Protein AF-A0A9N9F1G9-F1 (afdb_monomer_lite)

Radius of gyration: 30.28 Å; chains: 1; bounding box: 73×48×76 Å

Sequence (172 aa):
MGRDPTTIRRFINKYKKTVSIENLPRSGRPPALNIIEKNALVNEVKRNRRAPLHEVVNTLQPKTAKTILYEAEICSRVAAKKKPFISERHAAARISWYEKYKEKSASYRNQVIFSDESSVEITTNKSLEMKFKSAPRKEWENLDCTHFEAVVASMPRRINAELEANGGPTKY

Structure (mmCIF, N/CA/C/O backbone):
data_AF-A0A9N9F1G9-F1
#
_entry.id   AF-A0A9N9F1G9-F1
#
loop_
_atom_site.group_PDB
_atom_site.id
_atom_site.type_symbol
_atom_site.label_atom_id
_atom_site.label_alt_id
_atom_site.label_comp_id
_atom_site.label_asym_id
_atom_site.label_entity_id
_atom_site.label_seq_id
_atom_site.pdbx_PDB_ins_code
_atom_site.Cartn_x
_atom_site.Cartn_y
_atom_site.Cartn_z
_atom_site.occupancy
_atom_site.B_iso_or_equiv
_atom_site.auth_seq_id
_atom_site.auth_comp_id
_atom_site.auth_asym_id
_atom_site.auth_atom_id
_atom_site.pdbx_PDB_model_num
ATOM 1 N N . MET A 1 1 ? 9.920 -32.527 -46.055 1.00 52.75 1 MET A N 1
ATOM 2 C CA . MET A 1 1 ? 10.453 -31.627 -45.003 1.00 52.75 1 MET A CA 1
ATOM 3 C C . MET A 1 1 ? 11.271 -30.520 -45.672 1.00 52.75 1 MET A C 1
ATOM 5 O O . MET A 1 1 ? 12.467 -30.680 -45.860 1.00 52.75 1 MET A O 1
ATOM 9 N N . GLY A 1 2 ? 10.628 -29.438 -46.122 1.00 76.56 2 GLY A N 1
ATOM 10 C CA . GLY A 1 2 ? 11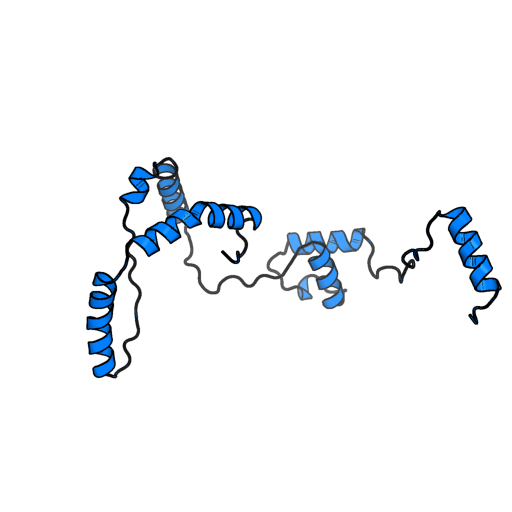.287 -28.356 -46.870 1.00 76.56 2 GLY A CA 1
ATOM 11 C C . GLY A 1 2 ? 11.916 -27.310 -45.951 1.00 76.56 2 GLY A C 1
ATOM 12 O O . GLY A 1 2 ? 11.352 -26.236 -45.776 1.00 76.56 2 GLY A O 1
ATOM 13 N N . ARG A 1 3 ? 13.049 -27.624 -45.316 1.00 80.19 3 ARG A N 1
ATOM 14 C CA . ARG A 1 3 ? 13.846 -26.627 -44.585 1.00 80.19 3 ARG A CA 1
ATOM 15 C C . ARG A 1 3 ? 15.200 -26.463 -45.243 1.00 80.19 3 ARG A C 1
ATOM 17 O O . ARG A 1 3 ? 15.820 -27.443 -45.640 1.00 80.19 3 ARG A O 1
ATOM 24 N N . ASP A 1 4 ? 15.645 -25.217 -45.324 1.00 91.31 4 ASP A N 1
ATOM 25 C CA . ASP A 1 4 ? 16.900 -24.874 -45.969 1.00 91.31 4 ASP A CA 1
ATOM 26 C C . ASP A 1 4 ? 18.104 -25.556 -45.268 1.00 91.31 4 ASP A C 1
ATOM 28 O O . ASP A 1 4 ? 18.212 -25.489 -44.032 1.00 91.31 4 ASP A O 1
ATOM 32 N N . PRO A 1 5 ? 19.029 -26.198 -46.010 1.00 91.19 5 PRO A N 1
ATOM 33 C CA . PRO A 1 5 ? 20.188 -26.891 -45.441 1.00 91.19 5 PRO A CA 1
ATOM 34 C C . PRO A 1 5 ? 21.063 -26.017 -44.532 1.00 91.19 5 PRO A C 1
ATOM 36 O O . PRO A 1 5 ? 21.660 -26.521 -43.574 1.00 91.19 5 PRO A O 1
ATOM 39 N N . THR A 1 6 ? 21.126 -24.701 -44.773 1.00 92.69 6 THR A N 1
ATOM 40 C CA . THR A 1 6 ? 21.890 -23.775 -43.920 1.00 92.69 6 THR A CA 1
ATOM 41 C C . THR A 1 6 ? 21.250 -23.625 -42.544 1.00 92.69 6 THR A C 1
ATOM 43 O O . THR A 1 6 ? 21.957 -23.548 -41.535 1.00 92.69 6 THR A O 1
ATOM 46 N N . THR A 1 7 ? 19.918 -23.671 -42.476 1.00 88.94 7 THR A N 1
ATOM 47 C CA . THR A 1 7 ? 19.168 -23.648 -41.216 1.00 88.94 7 THR A CA 1
ATOM 48 C C . THR A 1 7 ? 19.461 -24.910 -40.412 1.00 88.94 7 THR A C 1
ATOM 50 O O . THR A 1 7 ? 19.799 -24.817 -39.233 1.00 88.94 7 THR A O 1
ATOM 53 N N . ILE A 1 8 ? 19.442 -26.082 -41.055 1.00 90.31 8 ILE A N 1
ATOM 54 C CA . ILE A 1 8 ? 19.774 -27.365 -40.413 1.00 90.31 8 ILE A CA 1
ATOM 55 C C . ILE A 1 8 ? 21.200 -27.324 -39.840 1.00 90.31 8 ILE A C 1
ATOM 57 O O . ILE A 1 8 ? 21.415 -27.630 -38.665 1.00 90.31 8 ILE A O 1
ATOM 61 N N . ARG A 1 9 ? 22.174 -26.856 -40.631 1.00 92.69 9 ARG A N 1
ATOM 62 C CA . ARG A 1 9 ? 23.574 -26.733 -40.197 1.00 92.69 9 ARG A CA 1
ATOM 63 C C . ARG A 1 9 ? 23.745 -25.733 -39.044 1.00 92.69 9 ARG A C 1
ATOM 65 O O . ARG A 1 9 ? 24.510 -26.005 -38.119 1.00 92.69 9 ARG A O 1
ATOM 72 N N . ARG A 1 10 ? 23.008 -24.611 -39.047 1.00 90.81 10 ARG A N 1
ATOM 73 C CA . ARG A 1 10 ? 22.980 -23.637 -37.936 1.00 90.81 10 ARG A CA 1
ATOM 74 C C . ARG A 1 10 ? 22.489 -24.267 -36.633 1.00 90.81 10 ARG A C 1
ATOM 76 O O . ARG A 1 10 ? 23.120 -24.049 -35.603 1.00 90.81 10 ARG A O 1
ATOM 83 N N . PHE A 1 11 ? 21.421 -25.063 -36.673 1.00 91.50 11 PHE A N 1
ATOM 84 C CA . PHE A 1 11 ? 20.907 -25.756 -35.487 1.00 91.50 11 PHE A CA 1
ATOM 85 C C . PHE A 1 11 ? 21.887 -26.803 -34.947 1.00 91.50 11 PHE A C 1
ATOM 87 O O . PHE A 1 11 ? 22.148 -26.808 -33.746 1.00 91.50 11 PHE A O 1
ATOM 94 N N . ILE A 1 12 ? 22.495 -27.623 -35.816 1.00 92.75 12 ILE A N 1
ATOM 95 C CA . ILE A 1 12 ? 23.516 -28.608 -35.410 1.00 92.75 12 ILE A CA 1
ATOM 96 C C . ILE A 1 12 ? 24.704 -27.909 -34.739 1.00 92.75 12 ILE A C 1
ATOM 98 O O . ILE A 1 12 ? 25.142 -28.313 -33.664 1.00 92.75 12 ILE A O 1
ATOM 102 N N . ASN A 1 13 ? 25.211 -26.830 -35.342 1.00 92.69 13 ASN A N 1
ATOM 103 C CA . ASN A 1 13 ? 26.340 -26.080 -34.792 1.00 92.69 13 ASN A CA 1
ATOM 104 C C . ASN A 1 13 ? 25.993 -25.370 -33.477 1.00 92.69 13 ASN A C 1
ATOM 106 O O . ASN A 1 13 ? 26.837 -25.301 -32.588 1.00 92.69 13 ASN A O 1
ATOM 110 N N . LYS A 1 14 ? 24.766 -24.852 -33.340 1.00 91.56 14 LYS A N 1
ATOM 111 C CA . LYS A 1 14 ? 24.262 -24.276 -32.087 1.00 91.56 14 LYS A CA 1
ATOM 112 C C . LYS A 1 14 ? 24.230 -25.340 -30.989 1.00 91.56 14 LYS A C 1
ATOM 114 O O . LYS A 1 14 ? 24.828 -25.135 -29.940 1.00 91.56 14 LYS A O 1
ATOM 119 N N . TYR A 1 15 ? 23.638 -26.501 -31.267 1.00 93.25 15 TYR A N 1
ATOM 120 C CA . TYR A 1 15 ? 23.544 -27.596 -30.304 1.00 93.25 15 TYR A CA 1
ATOM 121 C C . TYR A 1 15 ? 24.920 -28.105 -29.854 1.00 93.25 15 TYR A C 1
ATOM 123 O O . TYR A 1 15 ? 25.152 -28.246 -28.659 1.00 93.25 15 TYR A O 1
ATOM 131 N N . LYS A 1 16 ? 25.873 -28.268 -30.782 1.00 94.00 16 LYS A N 1
ATOM 132 C CA . LYS A 1 16 ? 27.261 -28.637 -30.447 1.00 94.00 16 LYS A CA 1
ATOM 133 C C . LYS A 1 16 ? 27.966 -27.629 -29.525 1.00 94.00 16 LYS A C 1
ATOM 135 O O . 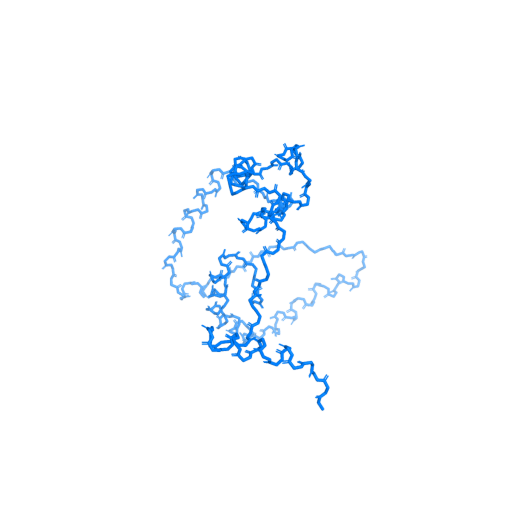LYS A 1 16 ? 28.889 -28.020 -28.825 1.00 94.00 16 LYS A O 1
ATOM 140 N N . LYS A 1 17 ? 27.572 -26.348 -29.544 1.00 91.06 17 LYS A N 1
ATOM 141 C CA . LYS A 1 17 ? 28.195 -25.277 -28.743 1.00 91.06 17 LYS A CA 1
ATOM 142 C C . LYS A 1 17 ? 27.517 -25.044 -27.395 1.00 91.06 17 LYS A C 1
ATOM 144 O O . LYS A 1 17 ? 28.210 -24.835 -26.411 1.00 91.06 17 LYS A O 1
ATOM 149 N N . THR A 1 18 ? 26.185 -25.009 -27.357 1.00 85.50 18 THR A N 1
ATOM 150 C CA . THR A 1 18 ? 25.417 -24.597 -26.167 1.00 85.50 18 THR A CA 1
ATOM 151 C C . THR A 1 18 ? 24.631 -25.736 -25.522 1.00 85.50 18 THR A C 1
ATOM 153 O O . THR A 1 18 ? 23.954 -25.493 -24.530 1.00 85.50 18 THR A O 1
ATOM 156 N N . VAL A 1 19 ? 24.658 -26.950 -26.098 1.00 90.38 19 VAL A N 1
ATOM 157 C CA . VAL A 1 19 ? 23.873 -28.135 -25.669 1.00 90.38 19 VAL A CA 1
ATOM 158 C C . VAL A 1 19 ? 22.366 -27.837 -25.564 1.00 90.38 19 VAL A C 1
ATOM 160 O O . VAL A 1 19 ? 21.595 -28.539 -24.923 1.00 90.38 19 VAL A O 1
ATOM 163 N N . SER A 1 20 ? 21.912 -26.767 -26.217 1.00 87.62 20 SER A N 1
ATOM 164 C CA . SER A 1 20 ? 20.537 -26.290 -26.145 1.00 87.62 20 SER A CA 1
ATOM 165 C C . SER A 1 20 ? 20.086 -25.775 -27.502 1.00 87.62 20 SER A C 1
ATOM 167 O O . SER A 1 20 ? 20.804 -25.043 -28.192 1.00 87.62 20 SER A O 1
ATOM 169 N N . ILE A 1 21 ? 18.884 -26.194 -27.887 1.00 85.00 21 ILE A N 1
ATOM 170 C CA . ILE A 1 21 ? 18.214 -25.803 -29.130 1.00 85.00 21 ILE A CA 1
ATOM 171 C C . ILE A 1 21 ? 17.362 -24.546 -28.898 1.00 85.00 21 ILE A C 1
ATOM 173 O O . ILE A 1 21 ? 17.094 -23.806 -29.851 1.00 85.00 21 ILE A O 1
ATOM 177 N N . GLU A 1 22 ? 17.043 -24.242 -27.637 1.00 89.25 22 GLU A N 1
ATOM 178 C CA . GLU A 1 22 ? 16.201 -23.118 -27.238 1.00 89.25 22 GLU A CA 1
ATOM 179 C C . GLU A 1 22 ? 16.793 -21.775 -27.651 1.00 89.25 22 GLU A C 1
ATOM 181 O O . GLU A 1 22 ? 18.011 -21.558 -27.667 1.00 89.25 22 GLU A O 1
ATOM 186 N N . ASN A 1 23 ? 15.929 -20.854 -28.069 1.00 86.12 23 ASN A N 1
ATOM 187 C CA . ASN A 1 23 ? 16.364 -19.521 -28.460 1.00 86.12 23 ASN A CA 1
ATOM 188 C C . ASN A 1 23 ? 16.658 -18.682 -27.221 1.00 86.12 23 ASN A C 1
ATOM 190 O O . ASN A 1 23 ? 15.794 -18.490 -26.373 1.00 86.12 23 ASN A O 1
ATOM 194 N N . LEU A 1 24 ? 17.874 -18.140 -27.159 1.00 84.69 24 LEU A N 1
ATOM 195 C CA . LEU A 1 24 ? 18.220 -17.142 -26.157 1.00 84.69 24 LEU A CA 1
ATOM 196 C C . LEU A 1 24 ? 17.382 -15.874 -26.379 1.00 84.69 24 LEU A C 1
ATOM 198 O O . LEU A 1 24 ? 17.102 -15.521 -27.537 1.00 84.69 24 LEU A O 1
ATOM 202 N N . PRO A 1 25 ? 17.013 -15.169 -25.297 1.00 86.69 25 PRO A N 1
ATOM 203 C CA . PRO A 1 25 ? 16.371 -13.873 -25.414 1.00 86.69 25 PRO A CA 1
ATOM 204 C C . PRO A 1 25 ? 17.262 -12.938 -26.234 1.00 86.69 25 PRO A C 1
ATOM 206 O O . PRO A 1 25 ? 18.487 -12.911 -26.098 1.00 86.69 25 PRO A O 1
ATOM 209 N N . ARG A 1 26 ? 16.641 -12.186 -27.141 1.00 87.62 26 ARG A N 1
ATOM 210 C CA . ARG A 1 26 ? 17.345 -11.169 -27.927 1.00 87.62 26 ARG A CA 1
ATOM 211 C C . ARG A 1 26 ? 17.686 -9.992 -27.012 1.00 87.62 26 ARG A C 1
ATOM 213 O O . ARG A 1 26 ? 16.897 -9.669 -26.132 1.00 87.62 26 ARG A O 1
ATOM 220 N N . SER A 1 27 ? 18.806 -9.314 -27.268 1.00 84.81 27 SER A N 1
ATOM 221 C CA . SER A 1 27 ? 19.294 -8.183 -26.456 1.00 84.81 27 SER A CA 1
ATOM 222 C C . SER A 1 27 ? 18.308 -7.014 -26.328 1.00 84.81 27 SER A C 1
ATOM 224 O O . SER A 1 27 ? 18.444 -6.203 -25.421 1.00 84.81 27 SER A O 1
ATOM 226 N N . GLY A 1 28 ? 17.298 -6.941 -27.201 1.00 87.94 28 GLY A N 1
ATOM 227 C CA . GLY A 1 28 ? 16.264 -5.914 -27.143 1.00 87.94 28 GLY A CA 1
ATOM 228 C C . GLY A 1 28 ? 16.804 -4.500 -27.374 1.00 87.94 28 GLY A C 1
ATOM 229 O O . GLY A 1 28 ? 17.970 -4.292 -27.708 1.00 87.94 28 GLY A O 1
ATOM 230 N N . ARG A 1 29 ? 15.920 -3.511 -27.233 1.00 87.50 29 ARG A N 1
ATOM 231 C CA . ARG A 1 29 ? 16.283 -2.090 -27.259 1.00 87.50 29 ARG A CA 1
ATOM 232 C C . ARG A 1 29 ? 16.850 -1.699 -25.887 1.00 87.50 29 ARG A C 1
ATOM 234 O O . ARG A 1 29 ? 16.238 -2.079 -24.887 1.00 87.50 29 ARG A O 1
ATOM 241 N N . PRO A 1 30 ? 17.942 -0.917 -25.810 1.00 85.44 30 PRO A N 1
ATOM 242 C CA . PRO A 1 30 ? 18.431 -0.421 -24.530 1.00 85.44 30 PRO A CA 1
ATOM 243 C C . PRO A 1 30 ? 17.348 0.408 -23.809 1.00 85.44 30 PRO A C 1
ATOM 245 O O . PRO A 1 30 ? 16.587 1.125 -24.473 1.00 85.44 30 PRO A O 1
ATOM 248 N N . PRO A 1 31 ? 17.254 0.320 -22.469 1.00 82.38 31 PRO A N 1
ATOM 249 C CA . PRO A 1 31 ? 16.305 1.105 -21.688 1.00 82.38 31 PRO A CA 1
ATOM 250 C C . PRO A 1 31 ? 16.503 2.609 -21.895 1.00 82.38 31 PRO A C 1
ATOM 252 O O . PRO A 1 31 ? 17.620 3.075 -22.092 1.00 82.38 31 PRO A O 1
ATOM 255 N N . ALA A 1 32 ? 15.417 3.375 -21.796 1.00 79.12 32 ALA A N 1
ATOM 256 C CA . ALA A 1 32 ? 15.468 4.832 -21.931 1.00 79.12 32 ALA A CA 1
ATOM 257 C C . ALA A 1 32 ? 16.209 5.537 -20.777 1.00 79.12 32 ALA A C 1
ATOM 259 O O . ALA A 1 32 ? 16.578 6.694 -20.930 1.00 79.12 32 ALA A O 1
ATOM 260 N N . LEU A 1 33 ? 16.389 4.858 -19.639 1.00 85.25 33 LEU A N 1
ATOM 261 C CA . LEU A 1 33 ? 17.031 5.386 -18.437 1.00 85.25 33 LEU A CA 1
ATOM 262 C C . LEU A 1 33 ? 18.071 4.408 -17.905 1.00 85.25 33 LEU A C 1
ATOM 264 O O . LEU A 1 33 ? 17.853 3.190 -17.920 1.00 85.25 33 LEU A O 1
ATOM 268 N N . ASN A 1 34 ? 19.160 4.954 -17.375 1.00 90.19 34 ASN A N 1
ATOM 269 C CA . ASN A 1 34 ? 20.179 4.193 -16.669 1.00 90.19 34 ASN A CA 1
ATOM 270 C C . ASN A 1 34 ? 19.702 3.811 -15.252 1.00 90.19 34 ASN A C 1
ATOM 272 O O . ASN A 1 34 ? 18.792 4.414 -14.682 1.00 90.19 34 ASN A O 1
ATOM 276 N N . ILE A 1 35 ? 20.355 2.819 -14.648 1.00 91.31 35 ILE A N 1
ATOM 277 C CA . ILE A 1 35 ? 20.110 2.341 -13.282 1.00 91.31 35 ILE A CA 1
ATOM 278 C C . ILE A 1 35 ? 20.200 3.493 -12.269 1.00 91.31 35 ILE A C 1
ATOM 280 O O . ILE A 1 35 ? 19.373 3.582 -11.365 1.00 91.31 35 ILE A O 1
ATOM 284 N N . ILE A 1 36 ? 21.158 4.409 -12.445 1.00 93.25 36 ILE A N 1
ATOM 285 C CA . ILE A 1 36 ? 21.340 5.573 -11.563 1.00 93.25 36 ILE A CA 1
ATOM 286 C C . ILE A 1 36 ? 20.106 6.482 -11.598 1.00 93.25 36 ILE A C 1
ATOM 288 O O . ILE A 1 36 ? 19.592 6.868 -10.551 1.00 93.25 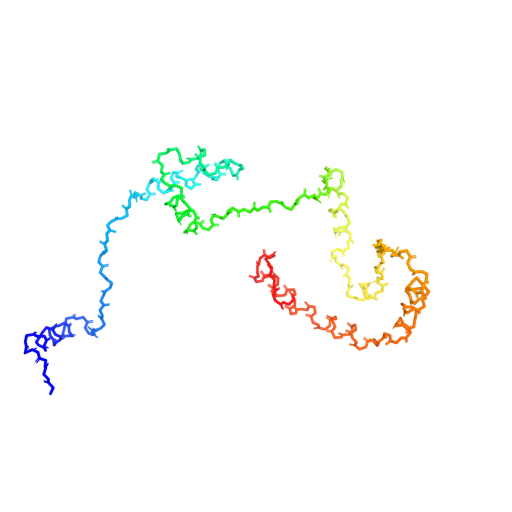36 ILE A O 1
ATOM 292 N N . GLU A 1 37 ? 19.588 6.775 -12.789 1.00 91.81 37 GLU A N 1
ATOM 293 C CA . GLU A 1 37 ? 18.417 7.638 -12.970 1.00 91.81 37 GLU A CA 1
ATOM 294 C C . GLU A 1 37 ? 17.142 6.965 -12.451 1.00 91.81 37 GLU A C 1
ATOM 296 O O . GLU A 1 37 ? 16.324 7.607 -11.791 1.00 91.81 37 GLU A O 1
ATOM 301 N N . LYS A 1 38 ? 17.001 5.647 -12.670 1.00 92.25 38 LYS A N 1
ATOM 302 C CA . LYS A 1 38 ? 15.919 4.850 -12.072 1.00 92.25 38 LYS A CA 1
ATOM 303 C C . LYS A 1 38 ? 15.947 4.941 -10.543 1.00 92.25 38 LYS A C 1
ATOM 305 O O . LYS A 1 38 ? 14.916 5.197 -9.925 1.00 92.25 38 LYS A O 1
ATOM 310 N N . ASN A 1 39 ? 17.120 4.776 -9.933 1.00 93.56 39 ASN A N 1
ATOM 311 C CA . ASN A 1 39 ? 17.279 4.852 -8.481 1.00 93.56 39 ASN A CA 1
ATOM 312 C C . ASN A 1 39 ? 17.014 6.263 -7.943 1.00 93.56 39 ASN A C 1
ATOM 314 O O . ASN A 1 39 ? 16.385 6.405 -6.894 1.00 93.56 39 ASN A O 1
ATOM 318 N N . ALA A 1 40 ? 17.443 7.301 -8.664 1.00 92.88 40 ALA A N 1
ATOM 319 C CA . ALA A 1 40 ? 17.148 8.687 -8.314 1.00 92.88 40 ALA A CA 1
ATOM 320 C C . ALA A 1 40 ? 15.632 8.938 -8.280 1.00 92.88 40 ALA A C 1
ATOM 322 O O . ALA A 1 40 ? 15.127 9.463 -7.288 1.00 92.88 40 ALA A O 1
ATOM 323 N N . LEU A 1 41 ? 14.898 8.465 -9.294 1.00 92.25 41 LEU A N 1
ATOM 324 C CA . LEU A 1 41 ? 13.436 8.542 -9.335 1.00 92.25 41 LEU A CA 1
ATOM 325 C C . LEU A 1 41 ? 12.785 7.813 -8.148 1.00 92.25 41 LEU A C 1
ATOM 327 O O . LEU A 1 41 ? 11.911 8.366 -7.480 1.00 92.25 41 LEU A O 1
ATOM 331 N N . VAL A 1 42 ? 13.212 6.581 -7.864 1.00 93.38 42 VAL A N 1
ATOM 332 C CA . VAL A 1 42 ? 12.678 5.789 -6.743 1.00 93.38 42 VAL A CA 1
ATOM 333 C C . VAL A 1 42 ? 12.907 6.499 -5.406 1.00 93.38 42 VAL A C 1
ATOM 335 O O . VAL A 1 42 ? 11.998 6.560 -4.578 1.00 93.38 42 VAL A O 1
ATOM 338 N N . ASN A 1 43 ? 14.095 7.064 -5.193 1.00 93.12 43 ASN A N 1
ATOM 339 C CA . ASN A 1 43 ? 14.423 7.788 -3.967 1.00 93.12 43 ASN A CA 1
ATOM 340 C C . ASN A 1 43 ? 13.621 9.087 -3.829 1.00 93.12 43 ASN A C 1
ATOM 342 O O . ASN A 1 43 ? 13.159 9.401 -2.731 1.00 93.12 43 ASN A O 1
ATOM 346 N N . GLU A 1 44 ? 13.404 9.804 -4.931 1.00 92.00 44 GLU A N 1
ATOM 347 C CA . GLU A 1 44 ? 12.595 11.022 -4.944 1.00 92.00 44 GLU A CA 1
ATOM 348 C C . GLU A 1 44 ? 11.138 10.732 -4.567 1.00 92.00 44 GLU A C 1
ATOM 350 O O . GLU A 1 44 ? 10.581 11.368 -3.671 1.00 92.00 44 GLU A O 1
ATOM 355 N N . VAL A 1 45 ? 10.541 9.696 -5.164 1.00 92.06 45 VAL A N 1
ATOM 356 C CA . VAL A 1 45 ? 9.173 9.262 -4.837 1.00 92.06 45 VAL A CA 1
ATOM 357 C C . VAL A 1 45 ? 9.068 8.775 -3.391 1.00 92.06 45 VAL A C 1
ATOM 359 O O . VAL A 1 45 ? 8.067 9.040 -2.725 1.00 92.06 45 VAL A O 1
ATOM 362 N N . LYS A 1 46 ? 10.091 8.088 -2.866 1.00 91.00 46 LYS A N 1
ATOM 363 C CA . LYS A 1 46 ? 10.117 7.665 -1.456 1.00 91.00 46 LYS A CA 1
ATOM 364 C C . LYS A 1 46 ? 10.159 8.857 -0.498 1.00 91.00 46 LYS A C 1
ATOM 366 O O . LYS A 1 46 ? 9.471 8.816 0.522 1.00 91.00 46 LYS A O 1
ATOM 371 N N . ARG A 1 47 ? 10.909 9.914 -0.830 1.00 91.56 47 ARG A N 1
ATOM 372 C CA . ARG A 1 47 ? 10.955 11.160 -0.048 1.00 91.56 47 ARG A CA 1
ATOM 373 C C . ARG A 1 47 ? 9.613 11.893 -0.097 1.00 91.56 47 ARG A C 1
ATOM 375 O O . ARG A 1 47 ? 9.088 12.290 0.938 1.00 91.56 47 ARG A O 1
ATOM 382 N N . ASN A 1 48 ? 9.020 11.981 -1.287 1.00 88.50 48 ASN A N 1
ATOM 383 C CA . ASN A 1 48 ? 7.802 12.738 -1.566 1.00 88.50 48 ASN A CA 1
ATOM 384 C C . ASN A 1 48 ? 6.588 11.829 -1.821 1.00 88.50 48 ASN A C 1
ATOM 386 O O . ASN A 1 48 ? 5.842 12.010 -2.781 1.00 88.50 48 ASN A O 1
ATOM 390 N N . ARG A 1 49 ? 6.334 10.860 -0.928 1.00 86.88 49 ARG A N 1
ATOM 391 C CA . ARG A 1 49 ? 5.326 9.789 -1.127 1.00 86.88 49 ARG A CA 1
ATOM 392 C C . ARG A 1 49 ? 3.887 10.275 -1.371 1.00 86.88 49 ARG A C 1
ATOM 394 O O . ARG A 1 49 ? 3.042 9.496 -1.804 1.00 86.88 49 ARG A O 1
ATOM 401 N N . ARG A 1 50 ? 3.571 11.523 -1.014 1.00 86.06 50 ARG A N 1
ATOM 402 C CA . ARG A 1 50 ? 2.232 12.118 -1.177 1.00 86.06 50 ARG A CA 1
ATOM 403 C C . ARG A 1 50 ? 2.125 13.055 -2.379 1.00 86.06 50 ARG A C 1
ATOM 405 O O . ARG A 1 50 ? 1.007 13.450 -2.696 1.00 86.06 50 ARG A O 1
ATOM 412 N N . ALA A 1 51 ? 3.244 13.408 -3.008 1.00 86.94 51 ALA A N 1
ATOM 413 C CA . ALA A 1 51 ? 3.236 14.255 -4.187 1.00 86.94 51 ALA A CA 1
ATOM 414 C C . ALA A 1 51 ? 2.614 13.494 -5.370 1.00 86.94 51 ALA A C 1
ATOM 416 O O . ALA A 1 51 ? 2.821 12.280 -5.512 1.00 86.94 51 ALA A O 1
ATOM 417 N N . PRO A 1 52 ? 1.823 14.165 -6.218 1.00 88.06 52 PRO A N 1
ATOM 418 C CA . PRO A 1 52 ? 1.326 13.556 -7.435 1.00 88.06 52 PRO A CA 1
ATOM 419 C C . PRO A 1 52 ? 2.492 13.270 -8.387 1.00 88.06 52 PRO A C 1
ATOM 421 O O . PRO A 1 52 ? 3.452 14.028 -8.487 1.00 88.06 52 PRO A O 1
ATOM 424 N N . LEU A 1 53 ? 2.393 12.167 -9.134 1.00 88.12 53 LEU A N 1
ATOM 425 C CA . LEU A 1 53 ? 3.495 11.683 -9.969 1.00 88.12 53 LEU A CA 1
ATOM 426 C C . LEU A 1 53 ? 4.022 12.743 -10.949 1.00 88.12 53 LEU A C 1
ATOM 428 O O . LEU A 1 53 ? 5.226 12.828 -11.145 1.00 88.12 53 LEU A O 1
ATOM 432 N N . HIS A 1 54 ? 3.142 13.551 -11.544 1.00 86.62 54 HIS A N 1
ATOM 433 C CA . HIS A 1 54 ? 3.536 14.557 -12.532 1.00 86.62 54 HIS A CA 1
ATOM 434 C C . HIS A 1 54 ? 4.434 15.667 -11.960 1.00 86.62 54 HIS A C 1
ATOM 436 O O . HIS A 1 54 ? 5.217 16.220 -12.717 1.00 86.62 54 HIS A O 1
ATOM 442 N N . GLU A 1 55 ? 4.374 15.951 -10.654 1.00 87.12 55 GLU A N 1
ATOM 443 C CA . GLU A 1 55 ? 5.290 16.897 -9.993 1.00 87.12 55 GLU A CA 1
ATOM 444 C C . GLU A 1 55 ? 6.676 16.283 -9.753 1.00 87.12 55 GLU A C 1
ATOM 446 O O . GLU A 1 55 ? 7.681 16.987 -9.714 1.00 87.12 55 GLU A O 1
ATOM 451 N N . VAL A 1 56 ? 6.740 14.955 -9.601 1.00 85.62 56 VAL A N 1
ATOM 452 C CA . VAL A 1 56 ? 7.993 14.227 -9.353 1.00 85.62 56 VAL A CA 1
ATOM 453 C C . VAL A 1 56 ? 8.746 13.946 -10.654 1.00 85.62 56 VAL A C 1
ATOM 455 O O . VAL A 1 56 ? 9.975 13.957 -10.682 1.00 85.62 56 VAL A O 1
ATOM 458 N N . VAL A 1 57 ? 8.025 13.701 -11.751 1.00 85.31 57 VAL A N 1
ATOM 459 C CA . VAL A 1 57 ? 8.607 13.446 -13.075 1.00 85.31 57 VAL A CA 1
ATOM 460 C C . VAL A 1 57 ? 8.331 14.586 -14.045 1.00 85.31 57 VAL A C 1
ATOM 462 O O . VAL A 1 57 ? 7.555 14.445 -14.983 1.00 85.31 57 VAL A O 1
ATOM 465 N N . ASN A 1 58 ? 9.038 15.701 -13.846 1.00 76.06 58 ASN A N 1
ATOM 466 C CA . ASN A 1 58 ? 8.967 16.865 -14.737 1.00 76.06 58 ASN A CA 1
ATOM 467 C C . ASN A 1 58 ? 9.551 16.593 -16.136 1.00 76.06 58 ASN A C 1
ATOM 469 O O . ASN A 1 58 ? 9.100 17.170 -17.119 1.00 76.06 58 ASN A O 1
ATOM 473 N N . THR A 1 59 ? 10.555 15.719 -16.243 1.00 78.81 59 THR A N 1
ATOM 474 C CA . THR A 1 59 ? 11.286 15.458 -17.498 1.00 78.81 59 THR A CA 1
ATOM 475 C C . THR A 1 59 ? 10.877 14.160 -18.193 1.00 78.81 59 THR A C 1
ATOM 477 O O . THR A 1 59 ? 11.222 13.942 -19.354 1.00 78.81 59 THR A O 1
ATOM 480 N N . LEU A 1 60 ? 10.147 13.279 -17.502 1.00 84.94 60 LEU A N 1
ATOM 481 C CA . LEU A 1 60 ? 9.829 11.937 -17.981 1.00 84.94 60 LEU A CA 1
ATOM 482 C C . LEU A 1 60 ? 8.356 11.791 -18.321 1.00 84.94 60 LEU A C 1
ATOM 484 O O . LEU A 1 60 ? 7.472 12.273 -17.620 1.00 84.94 60 LEU A O 1
ATOM 488 N N . GLN A 1 61 ? 8.088 11.014 -19.368 1.00 89.00 61 GLN A N 1
ATOM 489 C CA . GLN A 1 61 ? 6.727 10.613 -19.690 1.00 89.00 61 GLN A CA 1
ATOM 490 C C . GLN A 1 61 ? 6.129 9.818 -18.512 1.00 89.00 61 GLN A C 1
ATOM 492 O O . GLN A 1 61 ? 6.735 8.826 -18.085 1.00 89.00 61 GLN A O 1
ATOM 497 N N . PRO A 1 62 ? 4.925 10.171 -18.014 1.00 88.12 62 PRO A N 1
ATOM 498 C CA . PRO A 1 62 ? 4.340 9.545 -16.825 1.00 88.12 62 PRO A CA 1
ATOM 499 C C . PRO A 1 62 ? 4.223 8.020 -16.916 1.00 88.12 62 PRO A C 1
ATOM 501 O O . PRO A 1 62 ? 4.317 7.320 -15.910 1.00 88.12 62 PRO A O 1
ATOM 504 N N . LYS A 1 63 ? 4.036 7.485 -18.129 1.00 90.50 63 LYS A N 1
ATOM 505 C CA . LYS A 1 63 ? 3.964 6.040 -18.380 1.00 90.50 63 LYS A CA 1
ATOM 506 C C . LYS A 1 63 ? 5.284 5.336 -18.054 1.00 90.50 63 LYS A C 1
ATOM 508 O O . LYS A 1 63 ? 5.266 4.329 -17.357 1.00 90.50 63 LYS A O 1
ATOM 513 N N . THR A 1 64 ? 6.409 5.888 -18.508 1.00 90.50 64 THR A N 1
ATOM 514 C CA . THR A 1 64 ? 7.752 5.347 -18.242 1.00 90.50 64 THR A CA 1
ATOM 515 C C . THR A 1 64 ? 8.053 5.363 -16.748 1.00 90.50 64 THR A C 1
ATOM 517 O O . THR A 1 64 ? 8.515 4.365 -16.199 1.00 90.50 64 THR A O 1
ATOM 520 N N . ALA A 1 65 ? 7.716 6.469 -16.080 1.00 91.00 65 ALA A N 1
ATOM 521 C CA . ALA A 1 65 ? 7.872 6.606 -14.638 1.00 91.00 65 ALA A CA 1
ATOM 522 C C . ALA A 1 65 ? 7.056 5.557 -13.869 1.00 91.00 65 ALA A C 1
ATOM 524 O O . ALA A 1 65 ? 7.591 4.891 -12.988 1.00 91.00 65 ALA A O 1
ATOM 525 N N . LYS A 1 66 ? 5.784 5.345 -14.240 1.00 91.75 66 LYS A N 1
ATOM 526 C CA . LYS A 1 66 ? 4.941 4.306 -13.628 1.00 91.75 66 LYS A CA 1
ATOM 527 C C . LYS A 1 66 ? 5.539 2.914 -13.775 1.00 91.75 66 LYS A C 1
ATOM 529 O O . LYS A 1 66 ? 5.575 2.195 -12.788 1.00 91.75 66 LYS A O 1
ATOM 534 N N . THR A 1 67 ? 6.007 2.534 -14.964 1.00 91.81 67 THR A N 1
ATOM 535 C CA . THR A 1 67 ? 6.612 1.208 -15.176 1.00 91.81 67 THR A CA 1
ATOM 536 C C . THR A 1 67 ? 7.796 0.981 -14.239 1.00 91.81 67 THR A C 1
ATOM 538 O O . THR A 1 67 ? 7.844 -0.044 -13.571 1.00 91.81 67 THR A O 1
ATOM 541 N N . ILE A 1 68 ? 8.698 1.959 -14.123 1.00 92.00 68 ILE A N 1
ATOM 542 C CA . ILE A 1 68 ? 9.872 1.869 -13.238 1.00 92.00 68 ILE A CA 1
ATOM 543 C C . ILE A 1 68 ? 9.455 1.779 -11.767 1.00 92.00 68 ILE A C 1
ATOM 545 O O . ILE A 1 68 ? 10.036 1.014 -11.004 1.00 92.00 68 ILE A O 1
ATOM 549 N N . LEU A 1 69 ? 8.436 2.538 -11.362 1.00 92.50 69 LEU A N 1
ATOM 550 C CA . LEU A 1 69 ? 7.925 2.484 -9.995 1.00 92.50 69 LEU A CA 1
ATOM 551 C C . LEU A 1 69 ? 7.237 1.149 -9.692 1.00 92.50 69 LEU A C 1
ATOM 553 O O . LEU A 1 69 ? 7.445 0.615 -8.610 1.00 92.50 69 LEU A O 1
ATOM 557 N N . TYR A 1 70 ? 6.497 0.571 -10.642 1.00 92.62 70 TYR A N 1
ATOM 558 C CA . TYR A 1 70 ? 5.917 -0.766 -10.499 1.00 92.62 70 TYR A CA 1
ATOM 559 C C . TYR A 1 70 ? 6.985 -1.864 -10.433 1.00 92.62 70 TYR A C 1
ATOM 561 O O . TYR A 1 70 ? 6.857 -2.759 -9.604 1.00 92.62 70 TYR A O 1
ATOM 569 N N . GLU A 1 71 ? 8.048 -1.777 -11.242 1.00 91.44 71 GLU A N 1
ATOM 570 C CA . GLU A 1 71 ? 9.228 -2.658 -11.141 1.00 91.44 71 GLU A CA 1
ATOM 571 C C . GLU A 1 71 ? 9.879 -2.577 -9.748 1.00 91.44 71 GLU A C 1
ATOM 573 O O . GLU A 1 71 ? 10.418 -3.565 -9.263 1.00 91.44 71 GLU A O 1
ATOM 578 N N . ALA A 1 72 ? 9.801 -1.413 -9.095 1.00 91.12 72 ALA A N 1
ATOM 579 C CA . ALA A 1 72 ? 10.276 -1.180 -7.732 1.00 91.12 72 ALA A CA 1
ATOM 580 C C . ALA A 1 72 ? 9.207 -1.424 -6.644 1.00 91.12 72 ALA A C 1
ATOM 582 O O . ALA A 1 72 ? 9.401 -1.001 -5.504 1.00 91.12 72 ALA A O 1
ATOM 583 N N . GLU A 1 73 ? 8.075 -2.049 -6.987 1.00 91.69 73 GLU A N 1
ATOM 584 C CA . GLU A 1 73 ? 6.941 -2.343 -6.091 1.00 91.69 73 GLU A CA 1
ATOM 585 C C . GLU A 1 73 ? 6.277 -1.104 -5.449 1.00 91.69 73 GLU A C 1
ATOM 587 O O . GLU A 1 73 ? 5.575 -1.183 -4.436 1.00 91.69 73 GLU A O 1
ATOM 592 N N . ILE A 1 74 ? 6.445 0.072 -6.057 1.00 89.94 74 ILE A N 1
ATOM 593 C CA . ILE A 1 74 ? 5.832 1.331 -5.628 1.00 89.94 74 ILE A CA 1
ATOM 594 C C . ILE A 1 74 ? 4.567 1.588 -6.446 1.00 89.94 74 ILE A C 1
ATOM 596 O O . ILE A 1 74 ? 4.598 2.059 -7.583 1.00 89.94 74 ILE A O 1
ATOM 600 N N . CYS A 1 75 ? 3.422 1.344 -5.813 1.00 87.31 75 CYS A N 1
ATOM 601 C CA . CYS A 1 75 ? 2.102 1.586 -6.388 1.00 87.31 75 CYS A CA 1
ATOM 602 C C . CYS A 1 75 ? 1.418 2.785 -5.720 1.00 87.31 75 CYS A C 1
ATOM 604 O O . CYS A 1 75 ? 1.473 2.951 -4.499 1.00 87.31 75 CYS A O 1
ATOM 606 N N . SER A 1 76 ? 0.674 3.575 -6.498 1.00 81.19 76 SER A N 1
ATOM 607 C CA . SER A 1 76 ? -0.246 4.567 -5.934 1.00 81.19 76 SER A CA 1
ATOM 608 C C . SER A 1 76 ? -1.362 3.862 -5.160 1.00 81.19 76 SER A C 1
ATOM 610 O O . SER A 1 76 ? -2.005 2.960 -5.699 1.00 81.19 76 SER A O 1
ATOM 612 N N . ARG A 1 77 ? -1.638 4.295 -3.926 1.00 76.50 77 ARG A N 1
ATOM 613 C CA . ARG A 1 77 ? -2.779 3.814 -3.133 1.00 76.50 77 ARG A CA 1
ATOM 614 C C . ARG A 1 77 ? -3.715 4.972 -2.816 1.00 76.50 77 ARG A C 1
ATOM 616 O O . ARG A 1 77 ? -3.266 6.041 -2.411 1.00 76.50 77 ARG A O 1
ATOM 623 N N . VAL A 1 78 ? -5.016 4.744 -2.966 1.00 72.94 78 VAL A N 1
ATOM 624 C CA . VAL A 1 78 ? -6.036 5.685 -2.494 1.00 72.94 78 VAL A CA 1
ATOM 625 C C . VAL A 1 78 ? -6.208 5.464 -0.994 1.00 72.94 78 VAL A C 1
ATOM 627 O O . VAL A 1 78 ? -6.543 4.362 -0.561 1.00 72.94 78 VAL A O 1
ATOM 630 N N . ALA A 1 79 ? -5.956 6.493 -0.186 1.00 65.88 79 ALA A N 1
ATOM 631 C CA . ALA A 1 79 ? -6.262 6.431 1.238 1.00 65.88 79 ALA A CA 1
ATOM 632 C C . ALA A 1 79 ? -7.784 6.306 1.428 1.00 65.88 79 ALA A C 1
ATOM 634 O O . ALA A 1 79 ? -8.553 7.018 0.779 1.00 65.88 79 ALA A O 1
ATOM 635 N N . ALA A 1 80 ? -8.224 5.405 2.312 1.00 65.12 80 ALA A N 1
ATOM 636 C CA . ALA A 1 80 ? -9.640 5.259 2.644 1.00 65.12 80 ALA A CA 1
ATOM 637 C C . ALA A 1 80 ? -10.217 6.617 3.083 1.00 65.12 80 ALA A C 1
ATOM 639 O O . ALA A 1 80 ? -9.646 7.280 3.949 1.00 65.12 80 ALA A O 1
ATOM 640 N N . LYS A 1 81 ? -11.336 7.028 2.467 1.00 64.25 81 LYS A N 1
ATOM 641 C CA . LYS A 1 81 ? -11.816 8.420 2.477 1.00 64.25 81 LYS A CA 1
ATOM 642 C C . LYS A 1 81 ? -12.045 9.012 3.874 1.00 64.25 81 LYS A C 1
ATOM 644 O O . LYS A 1 81 ? -11.913 10.223 4.008 1.00 64.25 81 LYS A O 1
ATOM 649 N N . LYS A 1 82 ? -12.387 8.213 4.894 1.00 67.25 82 LYS A N 1
ATOM 650 C CA . LYS A 1 82 ? -12.666 8.702 6.259 1.00 67.25 82 LYS A CA 1
ATOM 651 C C . LYS A 1 82 ? -12.372 7.636 7.321 1.00 67.25 82 LYS A C 1
ATOM 653 O O . LYS A 1 82 ? -13.273 6.924 7.747 1.00 67.25 82 LYS A O 1
ATOM 658 N N . LYS A 1 83 ? -11.116 7.513 7.757 1.00 75.50 83 LYS A N 1
ATOM 659 C CA . LYS A 1 83 ? -10.821 6.875 9.053 1.00 75.50 83 LYS A CA 1
ATOM 660 C C . LYS A 1 83 ? -10.867 7.957 10.138 1.00 75.50 83 LYS A C 1
ATOM 662 O O . LYS A 1 83 ? -10.349 9.045 9.880 1.00 75.50 83 LYS A O 1
ATOM 667 N N . PRO A 1 84 ? -11.466 7.703 11.314 1.00 82.81 84 PRO A N 1
ATOM 668 C CA . PRO A 1 84 ? -11.404 8.657 12.414 1.00 82.81 84 PRO A CA 1
ATOM 669 C C . PRO A 1 84 ? -9.941 8.915 12.788 1.00 82.81 84 PRO A C 1
ATOM 671 O O . PRO A 1 84 ? -9.121 7.991 12.790 1.00 82.81 84 PRO A O 1
ATOM 674 N N . PHE A 1 85 ? -9.609 10.176 13.068 1.00 87.44 85 PHE A N 1
ATOM 675 C CA . PHE A 1 85 ? -8.266 10.558 13.491 1.00 87.44 85 PHE A CA 1
ATOM 676 C C . PHE A 1 85 ? -7.939 9.888 14.831 1.00 87.44 85 PHE A C 1
ATOM 678 O O . PHE A 1 85 ? -8.637 10.085 15.825 1.00 87.44 85 PHE A O 1
ATOM 685 N N . ILE A 1 86 ? -6.882 9.078 14.854 1.00 90.75 86 ILE A N 1
ATOM 686 C CA . ILE A 1 86 ? -6.401 8.429 16.074 1.00 90.75 86 ILE A CA 1
ATOM 687 C C . ILE A 1 86 ? -5.409 9.389 16.722 1.00 90.75 86 I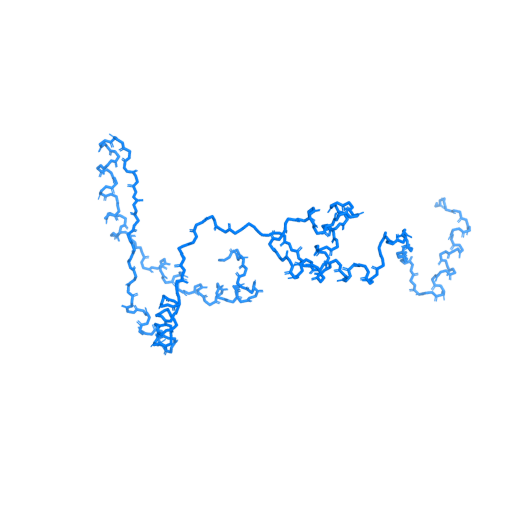LE A C 1
ATOM 689 O O . ILE A 1 86 ? -4.263 9.486 16.290 1.00 90.75 86 ILE A O 1
ATOM 693 N N . SER A 1 87 ? -5.863 10.108 17.747 1.00 94.81 87 SER A N 1
ATOM 694 C CA . SER A 1 87 ? -4.974 10.901 18.596 1.00 94.81 87 SER A CA 1
ATOM 695 C C . SER A 1 87 ? -3.996 9.998 19.351 1.00 94.81 87 SER A C 1
ATOM 697 O O . SER A 1 87 ? -4.243 8.804 19.540 1.00 94.81 87 SER A O 1
ATOM 699 N N . GLU A 1 88 ? -2.906 10.578 19.842 1.00 95.81 88 GLU A N 1
ATOM 700 C CA . GLU A 1 88 ? -1.911 9.869 20.651 1.00 95.81 88 GLU A CA 1
ATOM 701 C C . GLU A 1 88 ? -2.543 9.189 21.876 1.00 95.81 88 GLU A C 1
ATOM 703 O O . GLU A 1 88 ? -2.278 8.020 22.155 1.00 95.81 88 GLU A O 1
ATOM 708 N N . ARG A 1 89 ? -3.504 9.865 22.521 1.00 96.69 89 ARG A N 1
ATOM 709 C CA . ARG A 1 89 ? -4.310 9.294 23.608 1.00 96.69 89 ARG A CA 1
ATOM 710 C C . ARG A 1 89 ? -5.064 8.033 23.172 1.00 96.69 89 ARG A C 1
ATOM 712 O O . ARG A 1 89 ? -5.079 7.047 23.906 1.00 96.69 89 ARG A O 1
ATOM 719 N N . HIS A 1 90 ? -5.709 8.048 22.002 1.00 95.31 90 HIS A N 1
ATOM 720 C CA . HIS A 1 90 ? -6.427 6.876 21.492 1.00 95.31 90 HIS A CA 1
ATOM 721 C C . HIS A 1 90 ? -5.474 5.738 21.115 1.00 95.31 90 HIS A C 1
ATOM 723 O O . HIS A 1 90 ? -5.793 4.578 21.366 1.00 95.31 90 HIS A O 1
ATOM 729 N N . ALA A 1 91 ? -4.310 6.051 20.540 1.00 94.44 91 ALA A N 1
ATOM 730 C CA . ALA A 1 91 ? -3.289 5.057 20.223 1.00 94.44 91 ALA A CA 1
ATOM 731 C C . ALA A 1 91 ? -2.772 4.368 21.495 1.00 94.44 91 ALA A C 1
ATOM 733 O O . ALA A 1 91 ? -2.784 3.140 21.567 1.00 94.44 91 ALA A O 1
ATOM 734 N N . ALA A 1 92 ? -2.426 5.145 22.525 1.00 94.88 92 ALA A N 1
ATOM 735 C CA . ALA A 1 92 ? -1.981 4.620 23.813 1.00 94.88 92 ALA A CA 1
ATOM 736 C C . ALA A 1 92 ? -3.045 3.728 24.474 1.00 94.88 92 ALA A C 1
ATOM 738 O O . ALA A 1 92 ? -2.726 2.639 24.944 1.00 94.88 92 ALA A O 1
ATOM 739 N N . ALA A 1 93 ? -4.318 4.138 24.448 1.00 94.69 93 ALA A N 1
ATOM 740 C CA . ALA A 1 93 ? -5.422 3.336 24.983 1.00 94.69 93 ALA A CA 1
ATOM 741 C C . ALA A 1 93 ? -5.627 2.012 24.223 1.00 94.69 93 ALA A C 1
ATOM 743 O O . ALA A 1 93 ? -5.954 0.991 24.823 1.00 94.69 93 ALA A O 1
ATOM 744 N N . ARG A 1 94 ? -5.424 2.007 22.900 1.00 95.88 94 ARG A N 1
ATOM 745 C CA . ARG A 1 94 ? -5.485 0.779 22.094 1.00 95.88 94 ARG A CA 1
ATOM 746 C C . ARG A 1 94 ? -4.330 -0.164 22.415 1.00 95.88 94 ARG A C 1
ATOM 748 O O . ARG A 1 94 ? -4.563 -1.362 22.545 1.00 95.88 94 ARG A O 1
ATOM 755 N N . ILE A 1 95 ? -3.116 0.368 22.570 1.00 94.94 95 ILE A N 1
ATOM 756 C CA . ILE A 1 95 ? -1.934 -0.420 22.941 1.00 94.94 95 ILE A CA 1
ATOM 757 C C . ILE A 1 95 ? -2.112 -1.009 24.341 1.00 94.94 95 ILE A C 1
ATOM 759 O O . ILE A 1 95 ? -1.925 -2.207 24.516 1.00 94.94 95 ILE A O 1
ATOM 763 N N . SER A 1 96 ? -2.540 -0.214 25.325 1.00 95.12 96 SER A N 1
ATOM 764 C CA . SER A 1 96 ? -2.746 -0.710 26.691 1.00 95.12 96 SER A CA 1
ATOM 765 C C . SER A 1 96 ? -3.840 -1.777 26.767 1.00 95.12 96 SER A C 1
ATOM 767 O O . SER A 1 96 ? -3.689 -2.763 27.488 1.00 95.12 96 SER A O 1
ATOM 769 N N . TRP A 1 97 ? -4.918 -1.627 25.989 1.00 92.00 97 TRP A N 1
ATOM 770 C CA . TRP A 1 97 ? -5.940 -2.661 25.854 1.00 92.00 97 TRP A CA 1
ATOM 771 C C . TRP A 1 97 ? -5.360 -3.936 25.231 1.00 92.00 97 TRP A C 1
ATOM 773 O O . TRP A 1 97 ? -5.535 -5.016 25.789 1.00 92.00 97 TRP A O 1
ATOM 783 N N . TYR A 1 98 ? -4.620 -3.824 24.123 1.00 92.25 98 TYR A N 1
ATOM 784 C CA . TYR A 1 98 ? -3.982 -4.973 23.478 1.00 92.25 98 TYR A CA 1
ATOM 785 C C . TYR A 1 98 ? -3.041 -5.709 24.438 1.00 92.25 98 TYR A C 1
ATOM 787 O O . TYR A 1 98 ? -3.210 -6.905 24.652 1.00 92.25 98 TYR A O 1
ATOM 795 N N . GLU A 1 99 ? -2.118 -4.996 25.082 1.00 92.81 99 GLU A N 1
ATOM 796 C CA . GLU A 1 99 ? -1.166 -5.565 26.041 1.00 92.81 99 GLU A CA 1
ATOM 797 C C . GLU A 1 99 ? -1.867 -6.303 27.188 1.00 92.81 99 GLU A C 1
ATOM 799 O O . GLU A 1 99 ? -1.464 -7.403 27.564 1.00 92.81 99 GLU A O 1
ATOM 804 N N . LYS A 1 100 ? -2.981 -5.757 27.689 1.00 92.38 100 LYS A N 1
ATOM 805 C CA . LYS A 1 100 ? -3.781 -6.378 28.754 1.00 92.38 100 LYS A CA 1
ATOM 806 C C . LYS A 1 100 ? -4.425 -7.708 28.342 1.00 92.38 100 LYS A C 1
ATOM 808 O O . LYS A 1 100 ? -4.641 -8.571 29.199 1.00 92.38 100 LYS A O 1
ATOM 813 N N . TYR A 1 101 ? -4.783 -7.868 27.068 1.00 88.31 101 TYR A N 1
ATOM 814 C CA . TYR A 1 101 ? -5.570 -9.013 26.595 1.00 88.31 101 TYR A CA 1
ATOM 815 C C . TYR A 1 101 ? -4.829 -9.944 25.615 1.00 88.31 101 TYR A C 1
ATOM 817 O O . TYR A 1 101 ? -5.359 -11.011 25.293 1.00 88.31 101 TYR A O 1
ATOM 825 N N . LYS A 1 102 ? -3.602 -9.611 25.182 1.00 89.06 102 LYS A N 1
ATOM 826 C CA . LYS A 1 102 ? -2.831 -10.402 24.201 1.00 89.06 102 LYS A CA 1
ATOM 827 C C . LYS A 1 102 ? -2.579 -11.844 24.663 1.00 89.06 102 LYS A C 1
ATOM 829 O O . LYS A 1 102 ? -2.732 -12.766 23.867 1.00 89.06 102 LYS A O 1
ATOM 834 N N . GLU A 1 103 ? -2.299 -12.046 25.954 1.00 90.94 103 GLU A N 1
ATOM 835 C CA . GLU A 1 103 ? -1.971 -13.358 26.550 1.00 90.94 103 GLU A CA 1
ATOM 836 C C . GLU A 1 103 ? -3.199 -14.124 27.068 1.00 90.94 103 GLU A C 1
ATOM 838 O O . GLU A 1 103 ? -3.073 -15.163 27.716 1.00 90.94 103 GLU A O 1
ATOM 843 N N . LYS A 1 104 ? -4.418 -13.628 26.821 1.00 88.12 104 LYS A N 1
ATOM 844 C CA . LYS A 1 104 ? -5.625 -14.325 27.277 1.00 88.12 104 LYS A CA 1
ATOM 845 C C . LYS A 1 104 ? -5.817 -15.645 26.539 1.00 88.12 104 LYS A C 1
ATOM 847 O O . LYS A 1 104 ? -5.684 -15.716 25.317 1.00 88.12 104 LYS A O 1
ATOM 852 N N . SER A 1 105 ? -6.188 -16.669 27.305 1.00 88.00 105 SER A N 1
ATOM 853 C CA . SER A 1 105 ? -6.401 -18.027 26.813 1.00 88.00 105 SER A CA 1
ATOM 854 C C . SER A 1 105 ? -7.614 -18.129 25.883 1.00 88.00 105 SER A C 1
ATOM 856 O O . SER A 1 105 ? -8.524 -17.297 25.913 1.00 88.00 105 SER A O 1
ATOM 858 N N . ALA A 1 106 ? -7.656 -19.197 25.084 1.00 82.25 106 ALA A N 1
ATOM 859 C CA . ALA A 1 106 ? -8.805 -19.504 24.233 1.00 82.25 106 ALA A CA 1
ATOM 860 C C . ALA A 1 106 ? -10.105 -19.652 25.045 1.00 82.25 106 ALA A C 1
ATOM 862 O O . ALA A 1 106 ? -11.139 -19.143 24.632 1.00 82.25 106 ALA A O 1
ATOM 863 N N . SER A 1 107 ? -10.035 -20.251 26.241 1.00 86.25 107 SER A N 1
ATOM 864 C CA . SER A 1 107 ? -11.188 -20.374 27.147 1.00 86.25 107 SER A CA 1
ATOM 865 C C . SER A 1 107 ? -11.762 -19.008 27.541 1.00 86.25 107 SER A C 1
ATOM 867 O O . SER A 1 107 ? -12.969 -18.807 27.467 1.00 86.25 107 SER A O 1
ATOM 869 N N . TYR A 1 108 ? -10.900 -18.029 27.851 1.00 86.69 108 TYR A N 1
ATOM 870 C CA . TYR A 1 108 ? -11.343 -16.658 28.112 1.00 86.69 108 TYR A CA 1
ATOM 871 C C . TYR A 1 108 ? -12.004 -16.031 26.879 1.00 86.69 108 TYR A C 1
ATOM 873 O O . TYR A 1 108 ? -13.062 -15.425 26.992 1.00 86.69 108 TYR A O 1
ATOM 881 N N . ARG A 1 109 ? -11.410 -16.197 25.689 1.00 80.88 109 ARG A N 1
ATOM 882 C CA . ARG A 1 109 ? -11.951 -15.634 24.439 1.00 80.88 109 ARG A CA 1
ATOM 883 C C . ARG A 1 109 ? -13.317 -16.222 24.072 1.00 80.88 109 ARG A C 1
ATOM 885 O O . ARG A 1 109 ? -14.167 -15.477 23.603 1.00 80.88 109 ARG A O 1
ATOM 892 N N . ASN A 1 110 ? -13.551 -17.502 24.362 1.00 80.44 110 ASN A N 1
ATOM 893 C CA . ASN A 1 110 ? -14.829 -18.181 24.117 1.00 80.44 110 ASN A CA 1
ATOM 894 C C . ASN A 1 110 ? -15.970 -17.691 25.026 1.00 80.44 110 ASN A C 1
ATOM 896 O O . ASN A 1 110 ? -17.128 -17.995 24.765 1.00 80.44 110 ASN A O 1
ATOM 900 N N . GLN A 1 111 ? -15.658 -16.942 26.087 1.00 83.31 111 GLN A N 1
ATOM 901 C CA . GLN A 1 111 ? -16.648 -16.337 26.982 1.00 83.31 111 GLN A CA 1
ATOM 902 C C . GLN A 1 111 ? -16.978 -14.884 26.605 1.00 83.31 111 GLN A C 1
ATOM 904 O O . GLN A 1 111 ? -17.874 -14.286 27.199 1.00 83.31 111 GLN A O 1
ATOM 909 N N . VAL A 1 112 ? -16.258 -14.290 25.646 1.00 82.06 112 VAL A N 1
ATOM 910 C CA . VAL A 1 112 ? -16.455 -12.892 25.248 1.00 82.06 112 VAL A CA 1
ATOM 911 C C . VAL A 1 112 ? -17.447 -12.818 24.093 1.00 82.06 112 VAL A C 1
ATOM 913 O O . VAL A 1 112 ? -17.179 -13.305 22.998 1.00 82.06 112 VAL A O 1
ATOM 916 N N . ILE A 1 113 ? -18.571 -12.145 24.327 1.00 84.81 113 ILE A N 1
ATOM 917 C CA . ILE A 1 113 ? -19.548 -11.802 23.292 1.00 84.81 113 ILE A CA 1
ATOM 918 C C . ILE A 1 113 ? -19.295 -10.355 22.867 1.00 84.81 113 ILE A C 1
ATOM 920 O O . ILE A 1 113 ? -19.294 -9.449 23.701 1.00 84.81 113 ILE A O 1
ATOM 924 N N . PHE A 1 114 ? -19.081 -10.135 21.572 1.00 81.00 114 PHE A N 1
ATOM 925 C CA . PHE A 1 114 ? -18.997 -8.797 20.994 1.00 81.00 114 PHE A CA 1
ATOM 926 C C . PHE A 1 114 ? -20.353 -8.415 20.404 1.00 81.00 114 PHE A C 1
ATOM 928 O O . PHE A 1 114 ? -20.959 -9.202 19.680 1.00 81.00 114 PHE A O 1
ATOM 935 N N . SER A 1 115 ? -20.809 -7.203 20.704 1.00 85.88 115 SER A N 1
ATOM 936 C CA . SER A 1 115 ? -22.008 -6.603 20.123 1.00 85.88 115 SER A CA 1
ATOM 937 C C . SER A 1 115 ? -21.638 -5.223 19.598 1.00 85.88 115 SER A C 1
ATOM 939 O O . SER A 1 115 ? -20.922 -4.487 20.278 1.00 85.88 115 SER A O 1
ATOM 941 N N . ASP A 1 116 ? -22.110 -4.887 18.404 1.00 84.50 116 ASP A N 1
ATOM 942 C CA . ASP A 1 116 ? -21.983 -3.555 17.815 1.00 84.50 116 ASP A CA 1
ATOM 943 C C . ASP A 1 116 ? -23.332 -3.145 17.222 1.00 84.50 116 ASP A C 1
ATOM 945 O O . ASP A 1 116 ? -24.104 -3.988 16.757 1.00 84.50 116 ASP A O 1
ATOM 949 N N . GLU A 1 117 ? -23.624 -1.851 17.263 1.00 82.69 117 GLU A N 1
ATOM 950 C CA . GLU A 1 117 ? -24.867 -1.300 16.739 1.00 82.69 117 GLU A CA 1
ATOM 951 C C . GLU A 1 117 ? -24.644 -0.817 15.307 1.00 82.69 117 GLU A C 1
ATOM 953 O O . GLU A 1 117 ? -23.771 0.005 15.032 1.00 82.69 117 GLU A O 1
ATOM 958 N N . SER A 1 118 ? -25.467 -1.299 14.375 1.00 75.12 118 SER A N 1
ATOM 959 C CA . SER A 1 118 ? -25.498 -0.776 13.008 1.00 75.12 118 SER A CA 1
ATOM 960 C C . SER A 1 118 ? -26.839 -0.108 12.733 1.00 75.12 118 SER A C 1
ATOM 962 O O . SER A 1 118 ? -27.901 -0.634 13.068 1.00 75.12 118 SER A O 1
ATOM 964 N N . SER A 1 119 ? -26.797 1.083 12.134 1.00 73.94 119 SER A N 1
ATOM 965 C CA . SER A 1 119 ? -28.007 1.761 11.678 1.00 73.94 119 SER A CA 1
ATOM 966 C C . SER A 1 119 ? -28.491 1.119 10.382 1.00 73.94 119 SER A C 1
ATOM 968 O O . SER A 1 119 ? -27.733 0.994 9.422 1.00 73.94 119 SER A O 1
ATOM 970 N N . VAL A 1 120 ? -29.768 0.751 10.346 1.00 68.88 120 VAL A N 1
ATOM 971 C CA . VAL A 1 120 ? -30.448 0.313 9.127 1.00 68.88 120 VAL A CA 1
ATOM 972 C C . VAL A 1 120 ? -31.463 1.382 8.757 1.00 68.88 120 VAL A C 1
ATOM 974 O O . VAL A 1 120 ? -32.303 1.756 9.576 1.00 68.88 120 VAL A O 1
ATOM 977 N N . GLU A 1 121 ? -31.398 1.882 7.527 1.00 72.44 121 GLU A N 1
ATOM 978 C CA . GLU A 1 121 ? -32.413 2.800 7.019 1.00 72.44 121 GLU A CA 1
ATOM 979 C C . GLU A 1 121 ? -33.696 2.019 6.724 1.00 72.44 121 GLU A C 1
ATOM 981 O O . GLU A 1 121 ? -33.799 1.260 5.758 1.00 72.44 121 GLU A O 1
ATOM 986 N N . ILE A 1 122 ? -34.692 2.186 7.591 1.00 65.56 122 ILE A N 1
ATOM 987 C CA . ILE A 1 122 ? -36.021 1.626 7.377 1.00 65.56 122 ILE A CA 1
ATOM 988 C C . ILE A 1 122 ? -36.705 2.509 6.331 1.00 65.56 122 ILE A C 1
ATOM 990 O O . ILE A 1 122 ? -37.075 3.648 6.605 1.00 65.56 122 ILE A O 1
ATOM 994 N N . THR A 1 123 ? -36.853 1.997 5.109 1.00 61.22 123 THR A N 1
ATOM 995 C CA . THR A 1 123 ? -37.674 2.664 4.083 1.00 61.22 123 THR A CA 1
ATOM 996 C C . THR A 1 123 ? -39.091 2.929 4.614 1.00 61.22 123 THR A C 1
ATOM 998 O O . THR A 1 123 ? -39.599 2.166 5.433 1.00 61.22 123 THR A O 1
ATOM 1001 N N . THR A 1 124 ? -39.767 3.968 4.118 1.00 59.38 124 THR A N 1
ATOM 1002 C CA . THR A 1 124 ? -41.097 4.463 4.556 1.00 59.38 124 THR A CA 1
ATOM 1003 C C . THR A 1 124 ? -42.259 3.456 4.478 1.00 59.38 124 THR A C 1
ATOM 1005 O O . THR A 1 124 ? -43.407 3.795 4.768 1.00 59.38 124 THR A O 1
ATOM 1008 N N . ASN A 1 125 ? -42.003 2.207 4.096 1.00 67.75 125 ASN A N 1
ATOM 1009 C CA . ASN A 1 125 ? -43.013 1.178 3.933 1.00 67.75 125 ASN A CA 1
ATOM 1010 C C . ASN A 1 125 ? -43.228 0.390 5.242 1.00 67.75 125 ASN A C 1
ATOM 1012 O O . ASN A 1 125 ? -42.461 -0.518 5.571 1.00 67.75 125 ASN A O 1
ATOM 1016 N N . LYS A 1 126 ? -44.322 0.687 5.962 1.00 63.94 126 LYS A N 1
ATOM 1017 C CA . LYS A 1 126 ? -44.714 0.033 7.235 1.00 63.94 126 LYS A CA 1
ATOM 1018 C C . LYS A 1 126 ? -44.726 -1.504 7.188 1.00 63.94 126 LYS A C 1
ATOM 1020 O O . LYS A 1 126 ? -44.495 -2.153 8.206 1.00 63.94 126 LYS A O 1
ATOM 1025 N N . SER A 1 127 ? -44.984 -2.102 6.021 1.00 60.53 127 SER A N 1
ATOM 1026 C CA . SER A 1 127 ? -44.995 -3.564 5.856 1.00 60.53 127 SER A CA 1
ATOM 1027 C C . SER A 1 127 ? -43.591 -4.187 5.909 1.00 60.53 127 SER A C 1
ATOM 1029 O O . SER A 1 127 ? -43.423 -5.286 6.443 1.00 60.53 127 SER A O 1
ATOM 1031 N N . LEU A 1 128 ? -42.574 -3.473 5.412 1.00 60.41 128 LEU A N 1
ATOM 1032 C CA . LEU A 1 128 ? -41.172 -3.878 5.510 1.00 60.41 128 LEU A CA 1
ATOM 1033 C C . LEU A 1 128 ? -40.655 -3.681 6.936 1.00 60.41 128 LEU A C 1
ATOM 1035 O O . LEU A 1 128 ? -39.949 -4.547 7.439 1.00 60.41 128 LEU A O 1
ATOM 1039 N N . GLU A 1 129 ? -41.086 -2.622 7.623 1.00 61.28 129 GLU A N 1
ATOM 1040 C CA . GLU A 1 129 ? -40.741 -2.365 9.026 1.00 61.28 129 GLU A CA 1
ATOM 1041 C C . GLU A 1 129 ? -41.207 -3.493 9.971 1.00 61.28 129 GLU A C 1
ATOM 1043 O O . GLU A 1 129 ? -40.426 -3.971 10.795 1.00 61.28 129 GLU A O 1
ATOM 1048 N N . MET A 1 130 ? -42.449 -3.982 9.836 1.00 60.41 130 MET A N 1
ATOM 1049 C CA . MET A 1 130 ? -42.945 -5.107 10.651 1.00 60.41 130 MET A CA 1
ATOM 1050 C C . MET A 1 130 ? -42.202 -6.422 10.369 1.00 60.41 130 MET A C 1
ATOM 1052 O O . MET A 1 130 ? -41.895 -7.171 11.302 1.00 60.41 130 MET A O 1
ATOM 1056 N N . LYS A 1 131 ? -41.877 -6.703 9.099 1.00 60.97 131 LYS A N 1
ATOM 1057 C CA . LYS A 1 131 ? -41.067 -7.875 8.725 1.00 60.97 131 LYS A CA 1
ATOM 1058 C C . LYS A 1 131 ? -39.647 -7.765 9.283 1.00 60.97 131 LYS A C 1
ATOM 1060 O O . LYS A 1 131 ? -39.134 -8.744 9.808 1.00 60.97 131 LYS A O 1
ATOM 1065 N N . PHE A 1 132 ? -39.047 -6.577 9.254 1.00 63.59 132 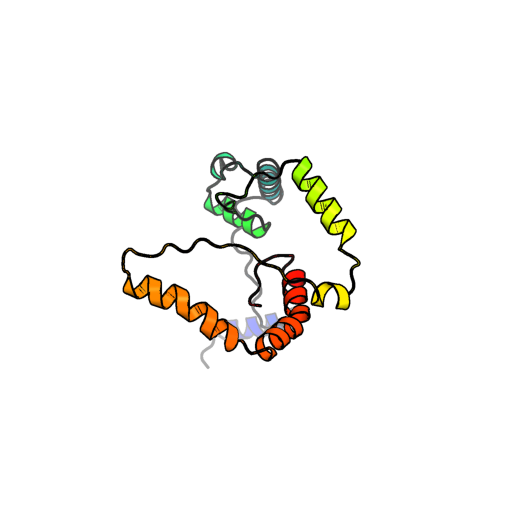PHE A N 1
ATOM 1066 C CA . PHE A 1 132 ? -37.689 -6.353 9.753 1.00 63.59 132 PHE A CA 1
ATOM 1067 C C . PHE A 1 132 ? -37.585 -6.413 11.280 1.00 63.59 132 PHE A C 1
ATOM 1069 O O . PHE A 1 132 ? -36.555 -6.815 11.798 1.00 63.59 132 PHE A O 1
ATOM 1076 N N . LYS A 1 133 ? -38.639 -6.060 12.027 1.00 65.69 133 LYS A N 1
ATOM 1077 C CA . LYS A 1 133 ? -38.650 -6.214 13.496 1.00 65.69 133 LYS A CA 1
ATOM 1078 C C . LYS A 1 133 ? -38.856 -7.665 13.946 1.00 65.69 133 LYS A C 1
ATOM 1080 O O . LYS A 1 133 ? -38.389 -8.042 15.015 1.00 65.69 133 LYS A O 1
ATOM 1085 N N . SER A 1 134 ? -39.556 -8.476 13.153 1.00 66.94 134 SER A N 1
ATOM 1086 C CA . SER A 1 134 ? -39.899 -9.862 13.510 1.00 66.94 134 SER A CA 1
ATOM 1087 C C . SER A 1 134 ? -38.919 -10.906 12.962 1.00 66.94 134 SER A C 1
ATOM 1089 O O . SER A 1 134 ? -38.689 -11.917 13.624 1.00 66.94 134 SER A O 1
ATOM 1091 N N . ALA A 1 135 ? -38.308 -10.665 11.799 1.00 68.50 135 ALA A N 1
ATOM 1092 C CA . ALA A 1 135 ? -37.402 -11.615 11.152 1.00 68.50 135 ALA A CA 1
ATOM 1093 C C . ALA A 1 135 ? -36.096 -11.874 11.930 1.00 68.50 135 ALA A C 1
ATOM 1095 O O . ALA A 1 135 ? -35.791 -13.042 12.141 1.00 68.50 135 ALA A O 1
ATOM 1096 N N . PRO A 1 136 ? -35.360 -10.869 12.450 1.00 69.88 136 PRO A N 1
ATOM 1097 C CA . PRO A 1 136 ? -34.093 -11.106 13.140 1.00 69.88 136 PRO A CA 1
ATOM 1098 C C . PRO A 1 136 ? -34.252 -11.975 14.382 1.00 69.88 136 PRO A C 1
ATOM 1100 O O . PRO A 1 136 ? -33.409 -12.817 14.643 1.00 69.88 136 PRO A O 1
ATOM 1103 N N . ARG A 1 137 ? -35.355 -11.817 15.127 1.00 68.94 137 ARG A N 1
ATOM 1104 C CA . ARG A 1 137 ? -35.631 -12.634 16.316 1.00 68.94 137 ARG A CA 1
ATOM 1105 C C . ARG A 1 137 ? -35.896 -14.095 15.952 1.00 68.94 137 ARG A C 1
ATOM 1107 O O . ARG A 1 137 ? -35.410 -14.989 16.629 1.00 68.94 137 ARG A O 1
ATOM 1114 N N . LYS A 1 138 ? -36.630 -14.318 14.862 1.00 73.50 138 LYS A N 1
ATOM 1115 C CA . LYS A 1 138 ? -36.957 -15.654 14.360 1.00 73.50 138 LYS A CA 1
ATOM 1116 C C . LYS A 1 138 ? -35.736 -16.355 13.758 1.00 73.50 138 LYS A C 1
ATOM 1118 O O . LYS A 1 138 ? -35.550 -17.543 13.972 1.00 73.50 138 LYS A O 1
ATOM 1123 N N . GLU A 1 139 ? -34.893 -15.613 13.043 1.00 73.81 139 GLU A N 1
ATOM 1124 C CA . GLU A 1 139 ? -33.607 -16.111 12.544 1.00 73.81 139 GLU A CA 1
ATOM 1125 C C . GLU A 1 139 ? -32.631 -16.380 13.694 1.00 73.81 139 GLU A C 1
ATOM 1127 O O . GLU A 1 139 ? -31.936 -17.385 13.667 1.00 73.81 139 GLU A O 1
ATOM 1132 N N . TRP A 1 140 ? -32.626 -15.545 14.741 1.00 72.12 140 TRP A N 1
ATOM 1133 C CA . TRP A 1 140 ? -31.788 -15.745 15.927 1.00 72.12 140 TRP A CA 1
ATOM 1134 C C . TRP A 1 140 ? -32.094 -17.058 16.650 1.00 72.12 140 TRP A C 1
ATOM 1136 O O . TRP A 1 140 ? -31.179 -17.762 17.063 1.00 72.12 140 TRP A O 1
ATOM 1146 N N . GLU A 1 141 ? -33.375 -17.410 16.767 1.00 77.50 141 GLU A N 1
ATOM 1147 C CA . GLU A 1 141 ? -33.813 -18.695 17.330 1.00 77.50 141 GLU A CA 1
ATOM 1148 C C . GLU A 1 141 ? -33.439 -19.895 16.438 1.00 77.50 141 GLU A C 1
ATOM 1150 O O . GLU A 1 141 ? -33.321 -21.009 16.940 1.00 77.50 141 GLU A O 1
ATOM 1155 N N . ASN A 1 142 ? -33.200 -19.666 15.142 1.00 79.06 142 ASN A N 1
ATOM 1156 C CA . ASN A 1 142 ? -32.798 -20.684 14.167 1.00 79.06 142 ASN A CA 1
ATOM 1157 C C . ASN A 1 142 ? -31.282 -20.711 13.890 1.00 79.06 142 ASN A C 1
ATOM 1159 O O . ASN A 1 142 ? -30.838 -21.490 13.044 1.00 79.06 142 ASN A O 1
ATOM 1163 N N . LEU A 1 143 ? -30.483 -19.866 14.554 1.00 74.19 143 LEU A N 1
ATOM 1164 C CA . LEU A 1 143 ? -29.033 -19.853 14.373 1.00 74.19 143 LEU A CA 1
ATOM 1165 C C . LEU A 1 143 ? -28.434 -21.148 14.922 1.00 74.19 143 LEU A C 1
ATOM 1167 O O . LEU A 1 143 ? -28.343 -21.353 16.130 1.00 74.19 143 LEU A O 1
ATOM 1171 N N . ASP A 1 144 ? -27.997 -22.012 14.012 1.00 79.31 144 ASP A N 1
ATOM 1172 C CA . ASP A 1 144 ? -27.329 -23.256 14.361 1.00 79.31 144 ASP A CA 1
ATOM 1173 C C . ASP A 1 144 ? -25.898 -22.988 14.854 1.00 79.31 144 ASP A C 1
ATOM 1175 O O . ASP A 1 144 ? -25.062 -22.411 14.148 1.00 79.31 144 ASP A O 1
ATOM 1179 N N . CYS A 1 145 ? -25.600 -23.457 16.067 1.00 76.44 145 CYS A N 1
ATOM 1180 C CA . CYS A 1 145 ? -24.276 -23.387 16.673 1.00 76.44 145 CYS A CA 1
ATOM 1181 C C . CYS A 1 145 ? -23.185 -24.033 15.808 1.00 76.44 145 CYS A C 1
ATOM 1183 O O . CYS A 1 145 ? -22.041 -23.570 15.842 1.00 76.44 145 CYS A O 1
ATOM 1185 N N . THR A 1 146 ? -23.527 -25.025 14.975 1.00 81.81 146 THR A N 1
ATOM 1186 C CA . THR A 1 146 ? -22.561 -25.673 14.070 1.00 81.81 146 THR A CA 1
ATOM 1187 C C . THR A 1 146 ? -21.935 -24.686 13.079 1.00 81.81 146 THR A C 1
ATOM 1189 O O . THR A 1 146 ? -20.764 -24.823 12.711 1.00 81.81 146 THR A O 1
ATOM 1192 N N . HIS A 1 147 ? -22.667 -23.635 12.689 1.00 76.56 147 HIS A N 1
ATOM 1193 C CA . HIS A 1 147 ? -22.146 -22.586 11.818 1.00 76.56 147 HIS A CA 1
ATOM 1194 C C . HIS A 1 147 ? -21.020 -21.805 12.506 1.00 76.56 147 HIS A C 1
ATOM 1196 O O . HIS A 1 147 ? -19.964 -21.571 11.913 1.00 76.56 147 HIS A O 1
ATOM 1202 N N . PHE A 1 148 ? -21.207 -21.442 13.778 1.00 76.31 148 PHE A N 1
ATOM 1203 C CA . PHE A 1 148 ? -20.188 -20.737 14.554 1.00 76.31 148 PHE A CA 1
ATOM 1204 C C . PHE A 1 148 ? -18.970 -21.623 14.822 1.00 76.31 148 PHE A C 1
ATOM 1206 O O . PHE A 1 148 ? -17.837 -21.159 14.685 1.00 76.31 148 PHE A O 1
ATOM 1213 N N . GLU A 1 149 ? -19.180 -22.905 15.119 1.00 81.75 149 GLU A N 1
ATOM 1214 C CA . GLU A 1 149 ? -18.101 -23.880 15.293 1.00 81.75 149 GLU A CA 1
ATOM 1215 C C . GLU A 1 149 ? -17.255 -24.027 14.021 1.00 81.75 149 GLU A C 1
ATOM 1217 O O . GLU A 1 149 ? -16.024 -24.000 14.091 1.00 81.75 149 GLU A O 1
ATOM 1222 N N . ALA A 1 150 ? -17.888 -24.086 12.845 1.00 83.81 150 ALA A N 1
ATOM 1223 C CA . ALA A 1 150 ? -17.189 -24.133 11.562 1.00 83.81 150 ALA A CA 1
ATOM 1224 C C . ALA A 1 150 ? -16.363 -22.859 11.299 1.00 83.81 150 ALA A C 1
ATOM 1226 O O . ALA A 1 150 ? -15.219 -22.937 10.836 1.00 83.81 150 ALA A O 1
ATOM 1227 N N . VAL A 1 151 ? -16.904 -21.681 11.636 1.00 79.50 151 VAL A N 1
ATOM 1228 C CA . VAL A 1 151 ? -16.184 -20.402 11.524 1.00 79.50 151 VAL A CA 1
ATOM 1229 C C . VAL A 1 151 ? -14.976 -20.375 12.460 1.00 79.50 151 VAL A C 1
ATOM 1231 O O . VAL A 1 151 ? -13.877 -20.026 12.018 1.00 79.50 151 VAL A O 1
ATOM 1234 N N . VAL A 1 152 ? -15.130 -20.799 13.716 1.00 82.69 152 VAL A N 1
ATOM 1235 C CA . VAL A 1 152 ? -14.026 -20.881 14.687 1.00 82.69 152 VAL A CA 1
ATOM 1236 C C . VAL A 1 152 ? -12.964 -21.884 14.229 1.00 82.69 152 VAL A C 1
ATOM 1238 O O . VAL A 1 152 ? -11.777 -21.558 14.221 1.00 82.69 152 VAL A O 1
ATOM 1241 N N . ALA A 1 153 ? -13.365 -23.061 13.744 1.00 84.94 153 ALA A N 1
ATOM 1242 C CA . ALA A 1 153 ? -12.454 -24.074 13.208 1.00 84.94 153 ALA A CA 1
ATOM 1243 C C . ALA A 1 153 ? -11.685 -23.600 11.958 1.00 84.94 153 ALA A C 1
ATOM 1245 O O . ALA A 1 153 ? -10.603 -24.108 11.651 1.00 84.94 153 ALA A O 1
ATOM 1246 N N . SER A 1 154 ? -12.217 -22.615 11.224 1.00 86.69 154 SER A N 1
ATOM 1247 C CA . SER A 1 154 ? -11.544 -22.004 10.073 1.00 86.69 154 SER A CA 1
ATOM 1248 C C . SER A 1 154 ? -10.495 -20.947 10.454 1.00 86.69 154 SER A C 1
ATOM 1250 O O . SER A 1 154 ? -9.612 -20.662 9.642 1.00 86.69 154 SER A O 1
ATOM 1252 N N . MET A 1 155 ? -10.536 -20.397 11.679 1.00 85.50 155 MET A N 1
ATOM 1253 C CA . MET A 1 155 ? -9.670 -19.288 12.117 1.00 85.50 155 MET A CA 1
ATOM 1254 C C . MET A 1 155 ? -8.171 -19.528 11.876 1.00 85.50 155 MET A C 1
ATOM 1256 O O . MET A 1 155 ? -7.537 -18.629 11.323 1.00 85.50 155 MET A O 1
ATOM 1260 N N . PRO A 1 156 ? -7.582 -20.703 12.190 1.00 90.75 156 PRO A N 1
ATOM 1261 C CA . PRO A 1 156 ? -6.153 -20.928 11.962 1.00 90.75 156 PRO A CA 1
ATOM 1262 C C . PRO A 1 156 ? -5.751 -20.781 10.488 1.00 90.75 156 PRO A C 1
ATOM 1264 O O . PRO A 1 156 ? -4.715 -20.200 10.179 1.00 90.75 156 PRO A O 1
ATOM 1267 N N . ARG A 1 157 ? -6.598 -21.250 9.561 1.00 89.12 157 ARG A N 1
ATOM 1268 C CA . ARG A 1 157 ? -6.349 -21.147 8.113 1.00 89.12 157 ARG A CA 1
ATOM 1269 C C . ARG A 1 157 ? -6.439 -19.703 7.620 1.00 89.12 157 ARG A C 1
ATOM 1271 O O . ARG A 1 157 ? -5.615 -19.289 6.813 1.00 89.12 157 ARG A O 1
ATOM 1278 N N . ARG A 1 158 ? -7.405 -18.937 8.135 1.00 87.75 158 ARG A N 1
ATOM 1279 C CA . ARG A 1 158 ? -7.595 -17.515 7.800 1.00 87.75 158 ARG A CA 1
ATOM 1280 C C . ARG A 1 158 ? -6.426 -16.660 8.295 1.00 87.75 158 ARG A C 1
ATOM 1282 O O . ARG A 1 158 ? -5.894 -15.866 7.531 1.00 87.75 158 ARG A O 1
ATOM 1289 N N . ILE A 1 159 ? -5.979 -16.895 9.532 1.00 82.38 159 ILE A N 1
ATOM 1290 C CA . ILE A 1 159 ? -4.817 -16.211 10.122 1.00 82.38 159 ILE A CA 1
ATOM 1291 C C . ILE A 1 159 ? -3.551 -16.500 9.310 1.00 82.38 159 ILE A C 1
ATOM 1293 O O . ILE A 1 159 ? -2.816 -15.573 8.980 1.00 82.38 159 ILE A O 1
ATOM 1297 N N . ASN A 1 160 ? -3.311 -17.760 8.935 1.00 86.31 160 ASN A N 1
ATOM 1298 C CA . ASN A 1 160 ? -2.150 -18.107 8.114 1.00 86.31 160 ASN A CA 1
ATOM 1299 C C . ASN A 1 160 ? -2.186 -17.413 6.746 1.00 86.31 160 ASN A C 1
ATOM 1301 O O . ASN A 1 160 ? -1.175 -16.860 6.326 1.00 86.31 160 ASN A O 1
ATOM 1305 N N . ALA A 1 161 ? -3.350 -17.363 6.091 1.00 87.44 161 ALA A N 1
ATOM 1306 C CA . ALA A 1 161 ? -3.499 -16.657 4.820 1.00 87.44 161 ALA A CA 1
ATOM 1307 C C . ALA A 1 161 ? -3.215 -15.147 4.948 1.00 87.44 161 ALA A C 1
ATOM 1309 O O . ALA A 1 161 ? -2.619 -14.549 4.054 1.00 87.44 161 ALA A O 1
ATOM 1310 N N . GLU A 1 162 ? -3.619 -14.520 6.056 1.00 83.25 162 GLU A N 1
ATOM 1311 C CA . GLU A 1 162 ? -3.373 -13.095 6.304 1.00 83.25 162 GLU A CA 1
ATOM 1312 C C . GLU A 1 162 ? -1.891 -12.806 6.592 1.00 83.25 162 GLU A C 1
ATOM 1314 O O . GLU A 1 162 ? -1.349 -11.806 6.110 1.00 83.25 162 GLU A O 1
ATOM 1319 N N . LEU A 1 163 ? -1.215 -13.706 7.315 1.00 83.25 163 LEU A N 1
ATOM 1320 C CA . LEU A 1 163 ? 0.231 -13.646 7.538 1.00 83.25 163 LEU A CA 1
ATOM 1321 C C . LEU A 1 163 ? 1.007 -13.801 6.223 1.00 83.25 163 LEU A C 1
ATOM 1323 O O . LEU A 1 163 ? 1.896 -12.998 5.949 1.00 83.25 163 LEU A O 1
ATOM 1327 N N . GLU A 1 164 ? 0.637 -14.766 5.376 1.00 87.25 164 GLU A N 1
ATOM 1328 C CA . GLU A 1 164 ? 1.226 -14.951 4.039 1.00 87.25 164 GLU A CA 1
ATOM 1329 C C . GLU A 1 164 ? 1.011 -13.727 3.138 1.00 87.25 164 GLU A C 1
ATOM 1331 O O . GLU A 1 164 ? 1.892 -13.346 2.366 1.00 87.25 164 GLU A O 1
ATOM 1336 N N . ALA A 1 165 ? -0.140 -13.065 3.268 1.00 85.38 165 ALA A N 1
ATOM 1337 C CA . ALA A 1 165 ? -0.449 -11.842 2.539 1.00 85.38 165 ALA A CA 1
ATOM 1338 C C . ALA A 1 165 ? 0.211 -10.583 3.135 1.00 85.38 165 ALA A C 1
ATOM 1340 O O . ALA A 1 165 ? 0.016 -9.493 2.590 1.00 85.38 165 ALA A O 1
ATOM 1341 N N . ASN A 1 166 ? 0.961 -10.690 4.241 1.00 82.38 166 ASN A N 1
ATOM 1342 C CA . ASN A 1 166 ? 1.496 -9.556 5.005 1.00 82.38 166 ASN A CA 1
ATOM 1343 C C . ASN A 1 166 ? 0.416 -8.509 5.352 1.00 82.38 166 ASN A C 1
ATOM 1345 O O . ASN A 1 166 ? 0.614 -7.301 5.185 1.00 82.38 166 ASN A O 1
ATOM 1349 N N . GLY A 1 167 ? -0.763 -8.970 5.783 1.00 74.75 167 GLY A N 1
ATOM 1350 C CA . GLY A 1 167 ? -1.928 -8.113 6.046 1.00 74.75 167 GLY A CA 1
ATOM 1351 C C . GLY A 1 167 ? -2.600 -7.566 4.779 1.00 74.75 167 GLY A C 1
ATOM 1352 O O . GLY A 1 167 ? -3.366 -6.601 4.832 1.00 74.75 167 GLY A O 1
ATOM 1353 N N . GLY A 1 168 ? -2.274 -8.136 3.618 1.00 69.88 168 GLY A N 1
ATOM 1354 C CA . GLY A 1 168 ? -2.959 -7.915 2.353 1.00 69.88 168 GLY A CA 1
ATOM 1355 C C . GLY A 1 168 ? -4.283 -8.689 2.251 1.00 69.88 168 GLY A C 1
ATOM 1356 O O . GLY A 1 168 ? -4.588 -9.533 3.089 1.00 69.88 168 GLY A O 1
ATOM 1357 N N . PRO A 1 169 ? -5.099 -8.4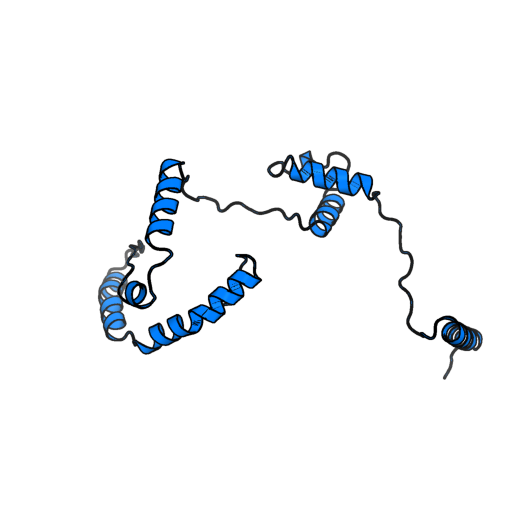04 1.224 1.00 71.94 169 PRO A N 1
ATOM 1358 C CA . PRO A 1 169 ? -6.401 -9.042 1.044 1.00 71.94 169 PRO A CA 1
ATOM 1359 C C . PRO A 1 169 ? -6.290 -10.546 0.744 1.00 71.94 169 PRO A C 1
ATOM 1361 O O . PRO A 1 169 ? -5.556 -10.951 -0.159 1.00 71.94 169 PRO A O 1
ATOM 1364 N N . THR A 1 170 ? -7.083 -11.357 1.449 1.00 78.56 170 THR A N 1
ATOM 1365 C CA . THR A 1 170 ? -7.165 -12.821 1.316 1.00 78.56 170 THR A CA 1
ATOM 1366 C C . THR A 1 170 ? -8.480 -13.262 0.661 1.00 78.56 170 THR A C 1
ATOM 1368 O O . THR A 1 170 ? -9.482 -12.553 0.706 1.00 78.56 170 THR A O 1
ATOM 1371 N N . LYS A 1 171 ? -8.495 -14.450 0.036 1.00 73.62 171 LYS A N 1
ATOM 1372 C CA . LYS A 1 171 ? -9.728 -15.113 -0.463 1.00 73.62 171 LYS A CA 1
ATOM 1373 C C . LYS A 1 171 ? -10.425 -15.982 0.603 1.00 73.62 171 LYS A C 1
ATOM 1375 O O . LYS A 1 171 ? -11.378 -16.689 0.286 1.00 73.62 171 LYS A O 1
ATOM 1380 N N . TYR A 1 172 ? -9.911 -15.922 1.828 1.00 55.12 172 TYR A N 1
ATOM 1381 C CA . TYR A 1 172 ? -10.388 -16.549 3.060 1.00 55.12 172 TYR A CA 1
ATOM 1382 C C . TYR A 1 172 ? -10.891 -15.472 4.024 1.00 55.12 172 TYR A C 1
ATOM 1384 O O . TYR A 1 172 ? -10.388 -14.331 3.892 1.00 55.12 172 TYR A O 1
#

Secondary structure (DSSP, 8-state):
----HHHHHHHHHHHHHHS--SPPPP--SPPSS-HHHHHHHHHHHHHTTTS-HHHH-SSS-HHHHHHHHHHTT----PPPTTPPP--HHHHHHHHHHHHHHTT--HHHHTTPPP---------S-HHHHHHHHHHHHHHHHT--HHHHHHHHHHHHHHHHHHHHTTT-----

InterPro domains:
  IPR036397 Ribonuclease H superfamily [G3DSA:3.30.420.10] (74-131)

pLDDT: mean 83.36, std 9.84, range [52.75, 96.69]

Organism: NCBI:txid1117310

Foldseek 3Di:
DDDDVVVVVVQVVCCVPPVDSDDDDDPDDDDPDDPVVLVVLLVQCVVVVPDDQCVSCVPDDSVSSVVSCVVVVHDDDDDDPDDPDQDPVNVVVVVVVCVVPVPPDPVVVVPDDDDDDDDDDDPPDVVVVVCVVPVVVVVVVVDDVVVVVVVVVCVVVVVVQCVVCVNDDDPD